Protein AF-A0A9E5FSL1-F1 (afdb_monomer)

pLDDT: mean 84.5, std 19.39, range [35.56, 98.38]

Mean predicted aligned error: 7.32 Å

Solvent-accessible surface area (backbone atoms only — not comparable to full-atom values): 5246 Å² total; per-residue (Å²): 138,81,83,75,80,76,76,89,80,74,79,42,36,66,62,39,48,55,53,50,54,52,51,49,48,43,40,44,68,78,64,60,46,55,68,70,57,51,52,50,53,47,59,53,50,52,55,50,40,30,50,42,30,74,72,69,37,54,43,70,88,69,62,48,69,67,57,53,53,54,47,55,55,54,40,56,78,65,68,59,56,72,77,73,71,75,111

Sequence (87 aa):
MGQRRHNKGKKAPPELMESVDAFLAYLALERGLAKLTVQAYEDDLVRFAEHCGRAGQKSWAEVTLSSVDSWVKSLDRRGQAATSLAR

Structure (mmCIF, N/CA/C/O backbone):
data_AF-A0A9E5FSL1-F1
#
_entry.id   AF-A0A9E5FSL1-F1
#
loop_
_atom_site.group_PDB
_atom_site.id
_atom_site.type_symbol
_atom_site.label_atom_id
_atom_site.label_alt_id
_atom_site.label_comp_id
_atom_site.label_asym_id
_atom_site.label_entity_id
_atom_site.label_seq_id
_atom_site.pdbx_PDB_ins_code
_atom_si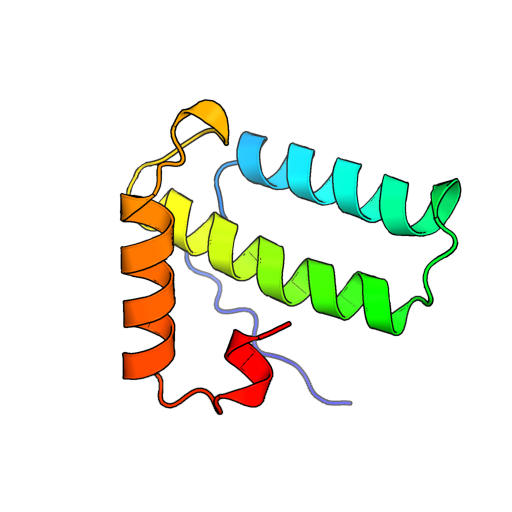te.Cartn_x
_atom_site.Cartn_y
_atom_site.Cartn_z
_atom_site.occupancy
_atom_site.B_iso_or_equiv
_atom_site.auth_seq_id
_atom_site.auth_comp_id
_atom_site.auth_asym_id
_atom_site.auth_atom_id
_atom_site.pdbx_PDB_model_num
ATOM 1 N N . MET A 1 1 ? -4.513 5.000 -27.728 1.00 35.56 1 MET A N 1
ATOM 2 C CA . MET A 1 1 ? -4.626 6.262 -26.963 1.00 35.56 1 MET A CA 1
ATOM 3 C C . MET A 1 1 ? -5.900 6.205 -26.108 1.00 35.56 1 MET A C 1
ATOM 5 O O . MET A 1 1 ? -6.912 6.790 -26.458 1.00 35.56 1 MET A O 1
ATOM 9 N N . GLY A 1 2 ? -5.916 5.388 -25.050 1.00 36.12 2 GLY A N 1
ATOM 10 C CA . GLY A 1 2 ? -7.110 5.193 -24.218 1.00 36.12 2 GLY A CA 1
ATOM 11 C C . GLY A 1 2 ? -7.044 6.094 -22.996 1.00 36.12 2 GLY A C 1
ATOM 12 O O . GLY A 1 2 ? -6.342 5.766 -22.046 1.00 36.12 2 GLY A O 1
ATOM 13 N N . GLN A 1 3 ? -7.735 7.232 -23.026 1.00 43.34 3 GLN A N 1
ATOM 14 C CA . GLN A 1 3 ? -7.868 8.093 -21.854 1.00 43.34 3 GLN A CA 1
ATOM 15 C C . GLN A 1 3 ? -8.645 7.334 -20.770 1.00 43.34 3 GLN A C 1
ATOM 17 O O . GLN A 1 3 ? -9.869 7.210 -20.832 1.00 43.34 3 GLN A O 1
ATOM 22 N N . ARG A 1 4 ? -7.937 6.795 -19.772 1.00 47.62 4 ARG A N 1
ATOM 23 C CA . ARG A 1 4 ? -8.570 6.303 -18.549 1.00 47.62 4 ARG A CA 1
ATOM 24 C C . ARG A 1 4 ? -9.019 7.518 -17.751 1.00 47.62 4 ARG A C 1
ATOM 26 O O . ARG A 1 4 ? -8.215 8.313 -17.280 1.00 47.62 4 ARG A O 1
ATOM 33 N N . ARG A 1 5 ? -10.337 7.674 -17.666 1.00 43.38 5 ARG A N 1
ATOM 34 C CA . ARG A 1 5 ? -11.024 8.726 -16.922 1.00 43.38 5 ARG A CA 1
ATOM 35 C C . ARG A 1 5 ? -10.618 8.608 -15.451 1.00 43.38 5 ARG A C 1
ATOM 37 O O . ARG A 1 5 ? -11.164 7.777 -14.731 1.00 43.38 5 ARG A O 1
ATOM 44 N N . HIS A 1 6 ? -9.659 9.414 -15.001 1.00 41.62 6 HIS A N 1
ATOM 45 C CA . HIS A 1 6 ? -9.473 9.652 -13.576 1.00 41.62 6 HIS A CA 1
ATOM 46 C C . HIS A 1 6 ? -10.747 10.318 -13.065 1.00 41.62 6 HIS A C 1
ATOM 48 O O . HIS A 1 6 ? -11.026 11.481 -13.362 1.00 41.62 6 HIS A O 1
ATOM 54 N N . ASN A 1 7 ? -11.558 9.546 -12.349 1.00 42.34 7 ASN A N 1
ATOM 55 C CA . ASN A 1 7 ? -12.689 10.061 -11.605 1.00 42.34 7 ASN A CA 1
ATOM 56 C C . ASN A 1 7 ? -12.142 11.059 -10.572 1.00 42.34 7 ASN A C 1
ATOM 58 O O . ASN A 1 7 ? -11.567 10.663 -9.560 1.00 42.34 7 ASN A O 1
ATOM 62 N N . LYS A 1 8 ? -12.247 12.362 -10.857 1.00 40.97 8 LYS A N 1
ATOM 63 C CA . LYS A 1 8 ? -11.870 13.428 -9.926 1.00 40.97 8 LYS A CA 1
ATOM 64 C C . LYS A 1 8 ? -12.859 13.416 -8.761 1.00 40.97 8 LYS A C 1
ATOM 66 O O . LYS A 1 8 ? -13.884 14.082 -8.817 1.00 40.97 8 LYS A O 1
ATOM 71 N N . GLY A 1 9 ? -12.577 12.633 -7.722 1.00 46.25 9 GLY A N 1
ATOM 72 C CA . GLY A 1 9 ? -13.477 12.551 -6.575 1.00 46.25 9 GLY A CA 1
ATOM 73 C C . GLY A 1 9 ? -13.087 11.503 -5.544 1.00 46.25 9 GLY A C 1
ATOM 74 O O . GLY A 1 9 ? -13.851 10.564 -5.344 1.00 46.25 9 GLY A O 1
ATOM 75 N N . LYS A 1 10 ? -11.928 11.721 -4.905 1.00 56.25 10 LYS A N 1
ATOM 76 C CA . LYS A 1 10 ? -11.406 11.186 -3.622 1.00 56.25 10 LYS A CA 1
ATOM 77 C C . LYS A 1 10 ? -10.011 10.586 -3.801 1.00 56.25 10 LYS A C 1
ATOM 79 O O . LYS A 1 10 ? -9.874 9.431 -4.173 1.00 56.25 10 LYS A O 1
ATOM 84 N N . LYS A 1 11 ? -8.989 11.397 -3.514 1.00 80.19 11 LYS A N 1
ATOM 85 C CA . LYS A 1 11 ? -7.610 10.922 -3.361 1.00 80.19 11 LYS A CA 1
ATOM 86 C C . LYS A 1 11 ? -7.484 10.158 -2.044 1.00 80.19 11 LYS A C 1
ATOM 88 O O . LYS A 1 11 ? -8.118 10.543 -1.059 1.00 80.19 11 LYS A O 1
ATOM 93 N N . ALA A 1 12 ? -6.674 9.103 -2.035 1.00 91.62 12 ALA A N 1
ATOM 94 C CA . ALA A 1 12 ? -6.252 8.466 -0.798 1.00 91.62 12 ALA A CA 1
ATOM 95 C C . ALA A 1 12 ? -5.507 9.478 0.106 1.00 91.62 12 ALA A C 1
ATOM 97 O O . ALA A 1 12 ? -4.934 10.447 -0.408 1.00 91.62 12 ALA A O 1
ATOM 98 N N . PRO A 1 13 ? -5.533 9.286 1.436 1.00 95.25 13 PRO A N 1
ATOM 99 C CA . PRO A 1 13 ? -4.705 10.030 2.377 1.00 95.25 13 PRO A CA 1
ATOM 100 C C . PRO A 1 13 ? -3.237 10.126 1.927 1.00 95.25 13 PRO A C 1
ATOM 102 O O . PRO A 1 13 ? -2.700 9.127 1.440 1.00 95.25 13 PRO A O 1
ATOM 105 N N . PRO A 1 14 ? -2.575 11.285 2.111 1.00 95.88 14 PRO A N 1
ATOM 106 C CA . PRO A 1 14 ? -1.185 11.476 1.694 1.00 95.88 14 PRO A CA 1
ATOM 107 C C . PRO A 1 14 ? -0.223 10.432 2.266 1.00 95.88 14 PRO A C 1
ATOM 109 O O . PRO A 1 14 ? 0.562 9.870 1.519 1.00 95.88 14 PRO A O 1
ATOM 112 N N . GLU A 1 15 ? -0.351 10.091 3.548 1.00 95.94 15 GLU A N 1
ATOM 113 C CA . GLU A 1 15 ? 0.535 9.128 4.218 1.00 95.94 15 GLU A CA 1
ATOM 114 C C . GLU A 1 15 ? 0.433 7.710 3.626 1.00 95.94 15 GLU A C 1
ATOM 116 O O . GLU A 1 15 ? 1.438 7.008 3.471 1.00 95.94 15 GLU A O 1
ATOM 121 N N . LEU A 1 16 ? -0.776 7.293 3.224 1.00 96.38 16 LEU A N 1
ATOM 122 C CA . LEU A 1 16 ? -0.945 6.035 2.500 1.00 96.38 16 LEU A CA 1
ATOM 123 C C . LEU A 1 16 ? -0.201 6.083 1.161 1.00 96.38 16 LEU A C 1
ATOM 125 O O . LEU A 1 16 ? 0.519 5.139 0.840 1.00 96.38 16 LEU A O 1
ATOM 129 N N . MET A 1 17 ? -0.351 7.183 0.417 1.00 97.69 17 MET A N 1
ATOM 130 C CA . MET A 1 17 ? 0.267 7.370 -0.899 1.00 97.69 17 MET A CA 1
ATOM 131 C C . MET A 1 17 ? 1.791 7.449 -0.837 1.00 97.69 17 MET A C 1
ATOM 133 O O . MET A 1 17 ? 2.449 6.800 -1.639 1.00 97.69 17 MET A O 1
ATOM 137 N N . GLU A 1 18 ? 2.357 8.151 0.142 1.00 97.25 18 GLU A N 1
ATOM 138 C CA . GLU A 1 18 ? 3.811 8.246 0.326 1.00 97.25 18 GLU A CA 1
ATOM 139 C C . GLU A 1 18 ? 4.454 6.863 0.493 1.00 97.25 18 GLU A C 1
ATOM 141 O O . GLU A 1 18 ? 5.499 6.573 -0.090 1.00 97.25 18 GLU A O 1
ATOM 146 N N . SER A 1 19 ? 3.799 5.966 1.234 1.00 97.38 19 SER A N 1
ATOM 147 C CA . SER A 1 19 ? 4.291 4.596 1.406 1.00 97.38 19 SER A CA 1
ATOM 148 C C . SER A 1 19 ? 4.103 3.737 0.146 1.00 97.38 19 SER A C 1
ATOM 150 O O . SER A 1 19 ? 4.937 2.872 -0.125 1.00 97.38 19 SER A O 1
ATOM 152 N N . VAL A 1 20 ? 3.037 3.965 -0.639 1.00 97.50 20 VAL A N 1
ATOM 153 C CA . VAL A 1 20 ? 2.849 3.314 -1.953 1.00 97.50 20 VAL A CA 1
ATOM 154 C C . VAL A 1 20 ? 3.977 3.718 -2.894 1.00 97.50 20 VAL A C 1
ATOM 156 O O . VAL A 1 20 ? 4.623 2.847 -3.473 1.00 97.50 20 VAL A O 1
ATOM 159 N N . ASP A 1 21 ? 4.262 5.015 -2.989 1.00 97.81 21 ASP A N 1
ATOM 160 C CA . ASP A 1 21 ? 5.318 5.552 -3.846 1.00 97.81 21 ASP A CA 1
ATOM 161 C C . ASP A 1 21 ? 6.691 4.988 -3.447 1.00 97.81 21 ASP A C 1
ATOM 163 O O . ASP A 1 21 ? 7.449 4.524 -4.304 1.00 97.81 21 ASP A O 1
ATOM 167 N N . ALA A 1 22 ? 6.988 4.936 -2.142 1.00 98.06 22 ALA A N 1
ATOM 168 C CA . ALA A 1 22 ? 8.225 4.351 -1.626 1.00 98.06 22 ALA A CA 1
ATOM 169 C C . ALA A 1 22 ? 8.359 2.857 -1.975 1.00 98.06 22 ALA A C 1
ATOM 171 O O . ALA A 1 22 ? 9.427 2.402 -2.394 1.00 98.06 22 ALA A O 1
ATOM 172 N N . PHE A 1 23 ? 7.276 2.085 -1.849 1.00 97.88 23 PHE A N 1
ATOM 173 C CA . PHE A 1 23 ? 7.280 0.663 -2.185 1.00 97.88 23 PHE A CA 1
ATOM 174 C C . PHE A 1 23 ? 7.442 0.418 -3.692 1.00 97.88 23 PHE A C 1
ATOM 176 O O . PHE A 1 23 ? 8.213 -0.452 -4.096 1.00 97.88 23 PHE A O 1
ATOM 183 N N . LEU A 1 24 ? 6.776 1.204 -4.541 1.00 98.06 24 LEU A N 1
ATOM 184 C CA . LEU A 1 24 ? 6.921 1.102 -5.996 1.00 98.06 24 LEU A CA 1
ATOM 185 C C . LEU A 1 24 ? 8.334 1.479 -6.454 1.00 98.06 24 LEU A C 1
ATOM 187 O O . LEU A 1 24 ? 8.892 0.806 -7.323 1.00 98.06 24 LEU A O 1
ATOM 191 N N . ALA A 1 25 ? 8.941 2.498 -5.836 1.00 98.31 25 ALA A N 1
ATOM 192 C CA . ALA A 1 25 ? 10.338 2.848 -6.074 1.00 98.31 25 ALA A CA 1
ATOM 193 C C . ALA A 1 25 ? 11.274 1.686 -5.704 1.00 98.31 25 ALA A C 1
ATOM 195 O O . ALA A 1 25 ? 12.140 1.325 -6.500 1.00 98.31 25 ALA A O 1
ATOM 196 N N . TYR A 1 26 ? 11.054 1.041 -4.554 1.00 98.38 26 TYR A N 1
ATOM 197 C CA . TYR A 1 26 ? 11.787 -0.164 -4.156 1.00 98.38 26 TYR A CA 1
ATOM 198 C C . TYR A 1 26 ? 11.634 -1.307 -5.178 1.00 98.38 26 TYR A C 1
ATOM 200 O O . TYR A 1 26 ? 12.624 -1.915 -5.589 1.00 98.38 26 TYR A O 1
ATOM 208 N N . LEU A 1 27 ? 10.413 -1.582 -5.649 1.00 97.56 27 LEU A N 1
ATOM 209 C CA . LEU A 1 27 ? 10.175 -2.619 -6.660 1.00 97.56 27 LEU A CA 1
ATOM 210 C C . LEU A 1 27 ? 10.884 -2.329 -7.993 1.00 97.56 27 LEU A C 1
ATOM 212 O O . LEU A 1 27 ? 11.363 -3.253 -8.655 1.00 97.56 27 LEU A O 1
ATOM 216 N N . ALA A 1 28 ? 10.950 -1.061 -8.394 1.00 97.94 28 ALA A N 1
ATOM 217 C CA . ALA A 1 28 ? 11.584 -0.654 -9.641 1.00 97.94 28 ALA A CA 1
ATOM 218 C C . ALA A 1 28 ? 13.117 -0.657 -9.549 1.00 97.94 28 ALA A C 1
ATOM 220 O O . ALA A 1 28 ? 13.780 -1.182 -10.441 1.00 97.94 28 ALA A O 1
ATOM 221 N N . LEU A 1 29 ? 13.675 -0.070 -8.488 1.00 98.00 29 LEU A N 1
ATOM 222 C CA . LEU A 1 29 ? 15.111 0.188 -8.368 1.00 98.00 29 LEU A CA 1
ATOM 223 C C . LEU A 1 29 ? 15.859 -0.995 -7.754 1.00 98.00 29 LEU A C 1
ATOM 225 O O . LEU A 1 29 ? 16.838 -1.463 -8.325 1.00 98.00 29 LEU A O 1
ATOM 229 N N . GLU A 1 30 ? 15.367 -1.511 -6.629 1.00 97.88 30 GLU A N 1
ATOM 230 C CA . GLU A 1 30 ? 16.067 -2.546 -5.859 1.00 97.88 30 GLU A CA 1
ATOM 231 C C . GLU A 1 30 ? 15.730 -3.953 -6.359 1.00 97.88 30 GLU A C 1
ATOM 233 O O . GLU A 1 30 ? 16.575 -4.846 -6.386 1.00 97.88 30 GLU A O 1
ATOM 238 N N . ARG A 1 31 ? 14.473 -4.175 -6.765 1.00 97.62 31 ARG A N 1
ATOM 239 C CA . ARG A 1 31 ? 14.016 -5.478 -7.281 1.00 97.62 31 ARG A CA 1
ATOM 240 C C . ARG A 1 31 ? 14.089 -5.593 -8.800 1.00 97.62 31 ARG A C 1
ATOM 242 O O . ARG A 1 31 ? 13.905 -6.697 -9.311 1.00 97.62 31 ARG A O 1
ATOM 249 N N . GLY A 1 32 ? 14.334 -4.488 -9.507 1.00 97.38 32 GLY A N 1
ATOM 250 C CA . GLY A 1 32 ? 14.466 -4.467 -10.964 1.00 97.38 32 GLY A CA 1
ATOM 251 C C . GLY A 1 32 ? 13.236 -4.996 -11.706 1.00 97.38 32 GLY A C 1
ATOM 252 O O . GLY A 1 32 ? 13.379 -5.585 -12.779 1.00 97.38 32 GLY A O 1
ATOM 253 N N . LEU A 1 33 ? 12.029 -4.861 -11.137 1.00 97.62 33 LEU A N 1
ATOM 254 C CA . LEU A 1 33 ? 10.822 -5.376 -11.782 1.00 97.62 33 LEU A CA 1
ATOM 255 C C . LEU A 1 33 ? 10.514 -4.612 -13.074 1.00 97.62 33 LEU A C 1
ATOM 257 O O . LEU A 1 33 ? 10.721 -3.403 -13.185 1.00 97.62 33 LEU A O 1
ATOM 261 N N . ALA A 1 34 ? 9.959 -5.325 -14.056 1.00 97.56 34 ALA A N 1
ATOM 262 C CA . ALA A 1 34 ? 9.552 -4.723 -15.318 1.00 97.56 34 ALA A CA 1
ATOM 263 C C . ALA A 1 34 ? 8.527 -3.599 -15.094 1.00 97.56 34 ALA A C 1
ATOM 265 O O . ALA A 1 34 ? 7.613 -3.725 -14.278 1.00 97.56 34 ALA A O 1
ATOM 266 N N . LYS A 1 35 ? 8.620 -2.527 -15.891 1.00 95.38 35 LYS A N 1
ATOM 267 C CA . LYS A 1 35 ? 7.747 -1.343 -15.782 1.00 95.38 35 LYS A CA 1
ATOM 268 C C . LYS A 1 35 ? 6.253 -1.685 -15.763 1.00 95.38 35 LYS A C 1
ATOM 270 O O . LYS A 1 35 ? 5.503 -1.101 -14.993 1.00 95.38 35 LYS A O 1
ATOM 275 N N . LEU A 1 36 ? 5.819 -2.629 -16.603 1.00 94.25 36 LEU A N 1
ATOM 276 C CA . LEU A 1 36 ? 4.414 -3.052 -16.654 1.00 94.25 36 LEU A CA 1
ATOM 277 C C . LEU A 1 36 ? 3.975 -3.774 -15.375 1.00 94.25 36 LEU A C 1
ATOM 279 O O . LEU A 1 36 ? 2.826 -3.633 -14.970 1.00 94.25 36 LEU A O 1
ATOM 283 N N . THR A 1 37 ? 4.883 -4.507 -14.730 1.00 93.81 37 THR A N 1
ATOM 284 C CA . THR A 1 37 ? 4.629 -5.136 -13.433 1.00 93.81 37 THR A CA 1
ATOM 285 C C . THR A 1 37 ? 4.486 -4.069 -12.352 1.00 93.81 37 THR A C 1
ATOM 287 O O . THR A 1 37 ? 3.485 -4.072 -11.648 1.00 93.81 37 THR A O 1
ATOM 290 N N . VAL A 1 38 ? 5.414 -3.106 -12.270 1.00 96.56 38 VAL A N 1
ATOM 291 C CA . VAL A 1 38 ? 5.327 -1.986 -11.307 1.00 96.56 38 VAL A CA 1
ATOM 292 C C . VAL A 1 38 ? 4.029 -1.194 -11.494 1.00 96.56 38 VAL A C 1
ATOM 294 O O . VAL A 1 38 ? 3.339 -0.920 -10.519 1.00 96.56 38 VAL A O 1
ATOM 297 N N . GLN A 1 39 ? 3.638 -0.910 -12.740 1.00 94.12 39 GLN A N 1
ATOM 298 C CA . GLN A 1 39 ? 2.380 -0.221 -13.045 1.00 94.12 39 GLN A CA 1
ATOM 299 C C . GLN A 1 39 ? 1.141 -1.009 -12.598 1.00 94.12 39 GLN A C 1
ATOM 301 O O . GLN A 1 39 ? 0.151 -0.411 -12.182 1.00 94.12 39 GLN A O 1
ATOM 306 N N . ALA A 1 40 ? 1.168 -2.341 -12.706 1.00 91.81 40 ALA A N 1
ATOM 307 C CA . ALA A 1 40 ? 0.076 -3.180 -12.221 1.00 91.81 40 ALA A CA 1
ATOM 308 C C . ALA A 1 40 ? -0.043 -3.101 -10.690 1.00 91.81 40 ALA A C 1
ATOM 310 O O . ALA A 1 40 ? -1.139 -2.869 -10.187 1.00 91.81 40 ALA A O 1
ATOM 311 N N . TYR A 1 41 ? 1.084 -3.187 -9.969 1.00 95.31 41 TYR A N 1
ATOM 312 C CA . TYR A 1 41 ? 1.109 -2.978 -8.516 1.00 95.31 41 TYR A CA 1
ATOM 313 C C . TYR A 1 41 ? 0.607 -1.582 -8.127 1.00 95.31 41 TYR A C 1
ATOM 315 O O . TYR A 1 41 ? -0.159 -1.460 -7.175 1.00 95.31 41 TYR A O 1
ATOM 323 N N . GLU A 1 42 ? 0.995 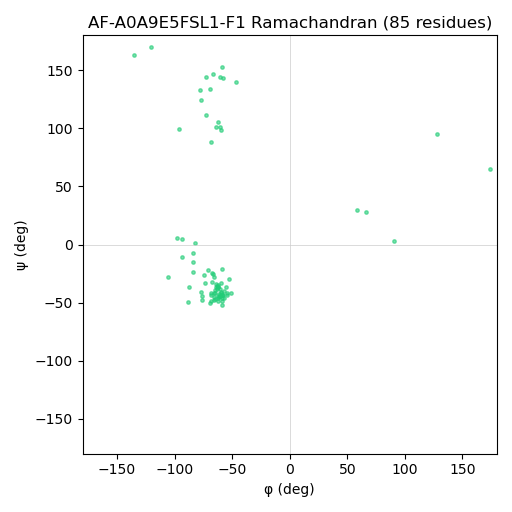-0.535 -8.861 1.00 95.94 42 GLU A N 1
ATOM 324 C CA . GLU A 1 42 ? 0.518 0.833 -8.625 1.00 95.94 42 GLU A CA 1
ATOM 325 C C . GLU A 1 42 ? -1.009 0.919 -8.733 1.00 95.94 42 GLU A C 1
ATOM 327 O O . GLU A 1 42 ? -1.671 1.379 -7.802 1.00 95.94 42 GLU A O 1
ATOM 332 N N . ASP A 1 43 ? -1.578 0.429 -9.838 1.00 93.56 43 ASP A N 1
ATOM 333 C CA . ASP A 1 43 ? -3.024 0.435 -10.077 1.00 93.56 43 ASP A CA 1
ATOM 334 C C . ASP A 1 43 ? -3.795 -0.243 -8.926 1.00 93.56 43 ASP A C 1
ATOM 336 O O . ASP A 1 43 ? -4.849 0.253 -8.513 1.00 93.56 43 ASP A O 1
ATOM 340 N N . ASP A 1 44 ? -3.291 -1.368 -8.413 1.00 92.62 44 ASP A N 1
ATOM 341 C CA . ASP A 1 44 ? -3.950 -2.138 -7.355 1.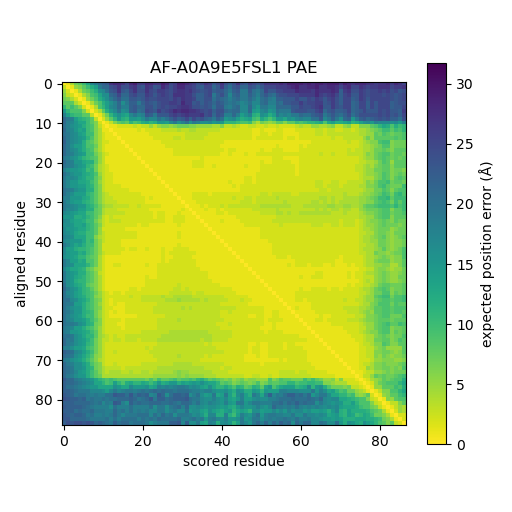00 92.62 44 ASP A CA 1
ATOM 342 C C . ASP A 1 44 ? -3.787 -1.485 -5.972 1.00 92.62 44 ASP A C 1
ATOM 344 O O . ASP A 1 44 ? -4.777 -1.317 -5.246 1.00 92.62 44 ASP A O 1
ATOM 348 N N . LEU A 1 45 ? -2.579 -1.027 -5.629 1.00 95.56 45 LEU A N 1
ATOM 349 C CA . LEU A 1 45 ? -2.295 -0.367 -4.351 1.00 95.56 45 LEU A CA 1
ATOM 350 C C . LEU A 1 45 ? -3.031 0.966 -4.213 1.00 95.56 45 LEU A C 1
ATOM 352 O O . LEU A 1 45 ? -3.611 1.231 -3.159 1.00 95.56 45 LEU A O 1
ATOM 356 N N . VAL A 1 46 ? -3.083 1.780 -5.272 1.00 95.62 46 VAL A N 1
ATOM 357 C CA . VAL A 1 46 ? -3.812 3.058 -5.262 1.00 95.62 46 VAL A CA 1
ATOM 358 C C . VAL A 1 46 ? -5.299 2.829 -5.009 1.00 95.62 46 VAL A C 1
ATOM 360 O O . VAL A 1 46 ? -5.901 3.489 -4.161 1.00 95.62 46 VAL A O 1
ATOM 363 N N . ARG A 1 47 ? -5.909 1.850 -5.685 1.00 94.31 47 ARG A N 1
ATOM 364 C CA . ARG A 1 47 ? -7.331 1.533 -5.492 1.00 94.31 47 ARG A CA 1
ATOM 365 C C . ARG A 1 47 ? -7.635 1.047 -4.078 1.00 94.31 47 ARG A C 1
ATOM 367 O O . ARG A 1 47 ? -8.689 1.401 -3.533 1.00 94.31 47 ARG A O 1
ATOM 374 N N . PHE A 1 48 ? -6.742 0.250 -3.492 1.00 95.81 48 PHE A N 1
ATOM 375 C CA . PHE A 1 48 ? -6.883 -0.188 -2.107 1.00 95.81 48 PHE A CA 1
ATOM 376 C C . PHE A 1 48 ? -6.692 0.975 -1.124 1.00 95.81 48 PHE A C 1
ATOM 378 O O . PHE A 1 48 ? -7.526 1.159 -0.240 1.00 95.81 48 PHE A O 1
ATOM 385 N N . ALA A 1 49 ? -5.692 1.836 -1.325 1.00 96.50 49 ALA A N 1
ATOM 386 C CA . ALA A 1 49 ? -5.475 3.027 -0.504 1.00 96.50 49 ALA A CA 1
ATOM 387 C C . ALA A 1 49 ? -6.677 3.989 -0.547 1.00 96.50 49 ALA A C 1
ATOM 389 O O . ALA A 1 49 ? -7.116 4.500 0.484 1.00 96.50 49 ALA A O 1
ATOM 390 N N . GLU A 1 50 ? -7.285 4.189 -1.720 1.00 95.56 50 GLU A N 1
ATOM 391 C CA . GLU A 1 50 ? -8.525 4.958 -1.849 1.00 95.56 50 GLU A CA 1
ATOM 392 C C . GLU A 1 50 ? -9.697 4.302 -1.104 1.00 95.56 50 GLU A C 1
ATOM 394 O O . GLU A 1 50 ? -10.569 4.995 -0.574 1.00 95.56 50 GLU A O 1
ATOM 399 N N . HIS A 1 51 ? -9.759 2.967 -1.076 1.00 95.06 51 HIS A N 1
ATOM 400 C CA . HIS A 1 51 ? -10.764 2.235 -0.304 1.00 95.06 51 HIS A CA 1
ATOM 401 C C . HIS A 1 51 ? -10.582 2.431 1.198 1.00 95.06 51 HIS A C 1
ATOM 403 O O . HIS A 1 51 ? -11.550 2.799 1.863 1.00 95.06 51 HIS A O 1
ATOM 409 N N . CYS A 1 52 ? -9.358 2.284 1.701 1.00 95.94 52 CYS A N 1
ATOM 410 C CA . CYS A 1 52 ? -9.018 2.549 3.098 1.00 95.94 52 CYS A CA 1
ATOM 411 C C . CYS A 1 52 ? -9.328 4.004 3.485 1.00 95.94 52 CYS A C 1
ATOM 413 O O . CYS A 1 52 ? -9.989 4.259 4.492 1.00 95.94 52 CYS A O 1
ATOM 415 N N . GLY A 1 53 ? -8.978 4.964 2.623 1.00 95.81 53 GLY A N 1
ATOM 416 C CA . GLY A 1 53 ? -9.305 6.377 2.822 1.00 95.81 53 GLY A CA 1
ATOM 417 C C . GLY A 1 53 ? -10.811 6.651 2.886 1.00 95.81 53 GLY A C 1
ATOM 418 O O . GLY A 1 53 ? -11.270 7.436 3.714 1.00 95.81 53 GLY A O 1
ATOM 419 N N . ARG A 1 54 ? -11.623 5.968 2.064 1.00 93.81 54 ARG A N 1
ATOM 420 C CA . ARG A 1 54 ? -13.095 6.042 2.155 1.00 93.81 54 ARG A CA 1
ATOM 421 C C . ARG A 1 54 ? -13.641 5.449 3.455 1.00 93.81 54 ARG A C 1
ATOM 423 O O . ARG A 1 54 ? -14.702 5.889 3.888 1.00 93.81 54 ARG A O 1
ATOM 430 N N . ALA A 1 55 ? -12.939 4.488 4.051 1.00 92.62 55 ALA A N 1
ATOM 431 C CA . ALA A 1 55 ? -13.259 3.912 5.354 1.00 92.62 55 ALA A CA 1
ATOM 432 C C . ALA A 1 55 ? -12.737 4.756 6.539 1.00 92.62 55 ALA A C 1
ATOM 434 O O . ALA A 1 55 ? -12.952 4.381 7.687 1.00 92.62 55 ALA A O 1
ATOM 435 N N . GLY A 1 56 ? -12.093 5.901 6.274 1.00 95.06 56 GLY A N 1
ATOM 436 C CA . GLY A 1 56 ? -11.612 6.842 7.292 1.00 95.06 56 GLY A CA 1
ATOM 437 C C . GLY A 1 56 ? -10.184 6.589 7.777 1.00 95.06 56 GLY A C 1
ATOM 438 O O . GLY A 1 56 ? -9.720 7.316 8.652 1.00 95.06 56 GLY A O 1
ATOM 439 N N . GLN A 1 57 ? -9.494 5.605 7.203 1.00 96.75 57 GLN A N 1
ATOM 440 C CA . GLN A 1 57 ? -8.132 5.239 7.584 1.00 96.75 57 GLN A CA 1
ATOM 441 C C . GLN A 1 57 ? -7.148 6.231 6.980 1.00 96.75 57 GLN A C 1
ATOM 443 O O . GLN A 1 57 ? -7.267 6.551 5.797 1.00 96.75 57 GLN A O 1
ATOM 448 N N . LYS A 1 58 ? -6.198 6.720 7.774 1.00 95.62 58 LYS A N 1
ATOM 449 C CA . LYS A 1 58 ? -5.234 7.756 7.375 1.00 95.62 58 LYS A CA 1
ATOM 450 C C . LYS A 1 58 ? -3.835 7.211 7.121 1.00 95.62 58 LYS A C 1
ATOM 452 O O . LYS A 1 58 ? -3.136 7.773 6.284 1.00 95.62 58 LYS A O 1
ATOM 457 N N . SER A 1 59 ? -3.477 6.113 7.782 1.00 96.31 59 SER A N 1
ATOM 458 C CA . SER A 1 59 ? -2.155 5.485 7.729 1.00 96.31 59 SER A CA 1
ATOM 459 C C . SER A 1 59 ? -2.252 3.966 7.576 1.00 96.31 59 SER A C 1
ATOM 461 O O . SER A 1 59 ? -3.295 3.361 7.840 1.00 96.31 59 SER A O 1
ATOM 463 N N . TRP A 1 60 ? -1.152 3.322 7.175 1.00 96.19 60 TRP A N 1
ATOM 464 C CA . TRP A 1 60 ? -1.093 1.859 7.056 1.00 96.19 60 TRP A CA 1
ATOM 465 C C . TRP A 1 60 ? -1.207 1.148 8.409 1.00 96.19 60 TRP A C 1
ATOM 467 O O . TRP A 1 60 ? -1.694 0.023 8.461 1.00 96.19 60 TRP A O 1
ATOM 477 N N . ALA A 1 61 ? -0.835 1.812 9.508 1.00 96.88 61 ALA A N 1
ATOM 478 C CA . ALA A 1 61 ? -0.981 1.279 10.862 1.00 96.88 61 ALA A CA 1
ATOM 479 C C . ALA A 1 61 ? -2.453 1.13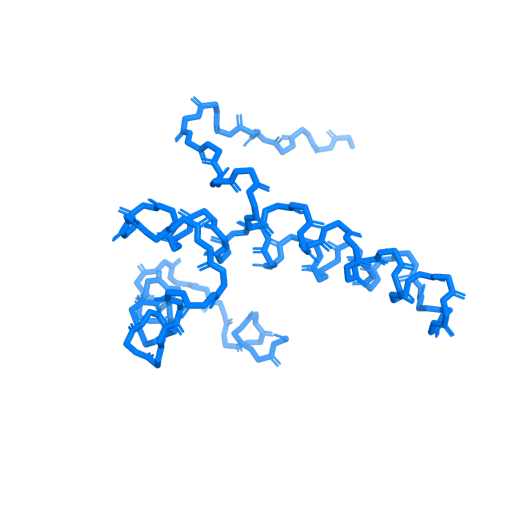2 11.293 1.00 96.88 61 ALA A C 1
ATOM 481 O O . ALA A 1 61 ? -2.772 0.309 12.146 1.00 96.88 61 ALA A O 1
ATOM 482 N N . GLU A 1 62 ? -3.359 1.904 10.689 1.00 96.94 62 GLU A N 1
ATOM 483 C CA . GLU A 1 62 ? -4.803 1.794 10.916 1.00 96.94 62 GLU A CA 1
ATOM 484 C C . GLU A 1 62 ? -5.453 0.697 10.053 1.00 96.94 62 GLU A C 1
ATOM 486 O O . GLU A 1 62 ? -6.641 0.404 10.220 1.00 96.94 62 GLU A O 1
ATOM 491 N N . VAL A 1 63 ? -4.714 0.092 9.111 1.00 96.50 63 VAL A N 1
ATOM 492 C CA . VAL A 1 63 ? -5.209 -0.971 8.224 1.00 96.50 63 VAL A CA 1
ATOM 493 C C . VAL A 1 63 ? -5.289 -2.301 8.959 1.00 96.50 63 VAL A C 1
ATOM 495 O O . VAL A 1 63 ? -4.316 -2.791 9.520 1.00 96.50 63 VAL A O 1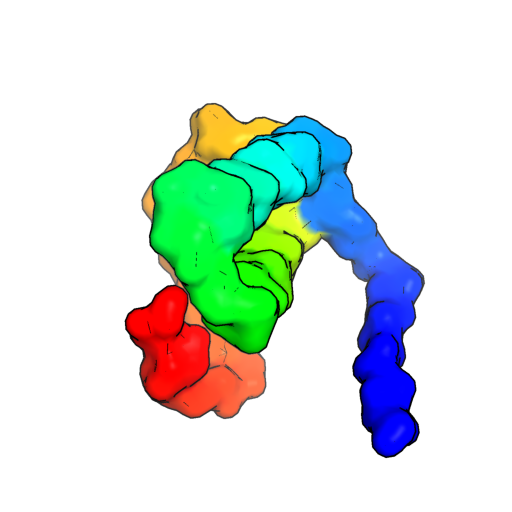
ATOM 498 N N . THR A 1 64 ? -6.480 -2.902 8.940 1.00 96.06 64 THR A N 1
ATOM 499 C CA . THR A 1 64 ? -6.773 -4.165 9.628 1.00 96.06 64 THR A CA 1
ATOM 500 C C . THR A 1 64 ? -7.228 -5.234 8.638 1.00 96.06 64 THR A C 1
ATOM 502 O O . THR A 1 64 ? -7.564 -4.939 7.489 1.00 96.06 64 THR A O 1
ATOM 505 N N . LEU A 1 65 ? -7.334 -6.482 9.102 1.00 94.94 65 LEU A N 1
ATOM 506 C CA . LEU A 1 65 ? -7.932 -7.569 8.317 1.00 94.94 65 LE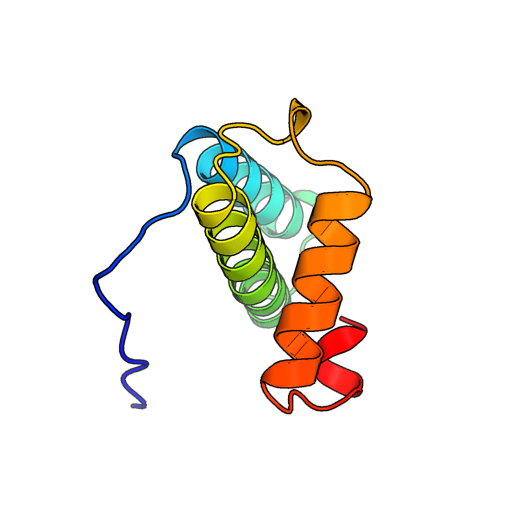U A CA 1
ATOM 507 C C . LEU A 1 65 ? -9.358 -7.236 7.849 1.00 94.94 65 LEU A C 1
ATOM 509 O O . LEU A 1 65 ? -9.711 -7.517 6.709 1.00 94.94 65 LEU A O 1
ATOM 513 N N . SER A 1 66 ? -10.150 -6.547 8.676 1.00 95.50 66 SER A N 1
ATOM 514 C CA . SER A 1 66 ? -11.504 -6.114 8.304 1.00 95.50 66 SER A CA 1
ATOM 515 C C . SER A 1 66 ? -11.499 -5.147 7.110 1.00 95.50 66 SER A C 1
ATOM 517 O O . SER A 1 66 ? -12.371 -5.200 6.237 1.00 95.50 66 SER A O 1
ATOM 519 N N . SER A 1 67 ? -10.476 -4.293 7.011 1.00 95.19 67 SER A N 1
ATOM 520 C CA . SER A 1 67 ? -10.276 -3.403 5.862 1.00 95.19 67 SER A CA 1
ATOM 521 C C . SER A 1 67 ? -10.052 -4.203 4.579 1.00 95.19 67 SER A C 1
ATOM 523 O O . SER A 1 67 ? -10.694 -3.915 3.566 1.00 95.19 67 SER A O 1
ATOM 525 N N . VAL A 1 68 ? -9.224 -5.250 4.638 1.00 94.06 68 VAL A N 1
ATOM 526 C CA . VAL A 1 68 ? -8.962 -6.161 3.510 1.00 94.06 68 VAL A CA 1
ATOM 527 C C . VAL A 1 68 ? -10.225 -6.935 3.124 1.00 94.06 68 VAL A C 1
ATOM 529 O O . VAL A 1 68 ? -10.608 -6.930 1.956 1.00 94.06 68 VAL A O 1
ATOM 532 N N . ASP A 1 69 ? -10.946 -7.508 4.088 1.00 93.81 69 ASP A N 1
ATOM 533 C CA . ASP A 1 69 ? -12.201 -8.227 3.829 1.00 93.81 69 ASP A CA 1
ATOM 534 C C . ASP A 1 69 ? -13.243 -7.330 3.156 1.00 93.81 69 ASP A C 1
ATOM 536 O O . ASP A 1 69 ? -13.924 -7.724 2.203 1.00 93.81 69 ASP A O 1
ATOM 540 N N . SER A 1 70 ? -13.381 -6.095 3.643 1.00 93.94 70 SER A N 1
ATOM 541 C CA . SER A 1 70 ? -14.304 -5.121 3.062 1.00 93.94 70 SER A CA 1
ATOM 542 C C . SER A 1 70 ? -13.920 -4.753 1.624 1.00 93.94 70 SER A C 1
ATOM 544 O O . SER A 1 70 ? -14.805 -4.549 0.784 1.00 93.94 70 SER A O 1
ATOM 546 N N . TRP A 1 71 ? -12.618 -4.714 1.325 1.00 93.44 71 TRP A N 1
ATOM 547 C CA . TRP A 1 71 ? -12.084 -4.467 -0.008 1.00 93.44 71 TRP A CA 1
ATOM 548 C C . TRP A 1 71 ? -12.368 -5.631 -0.954 1.00 93.44 71 TRP A C 1
ATOM 550 O O . TRP A 1 71 ? -12.965 -5.403 -2.007 1.00 93.44 71 TRP A O 1
ATOM 560 N N . VAL A 1 72 ? -12.057 -6.868 -0.559 1.00 91.06 72 VAL A N 1
ATOM 561 C CA . VAL A 1 72 ? -12.334 -8.074 -1.358 1.00 91.06 72 VAL A CA 1
ATOM 562 C C . VAL A 1 72 ? -13.828 -8.177 -1.677 1.00 91.06 72 VAL A C 1
ATOM 564 O O . VAL A 1 72 ? -14.210 -8.301 -2.841 1.00 91.06 72 VAL A O 1
ATOM 567 N N . LYS A 1 73 ? -14.697 -7.971 -0.677 1.00 90.19 73 LYS A N 1
ATOM 568 C CA . LYS A 1 73 ? -16.157 -7.905 -0.879 1.00 90.19 73 LYS A CA 1
ATOM 569 C C . LYS A 1 73 ? -16.570 -6.787 -1.844 1.00 90.19 73 LYS A C 1
ATOM 571 O O . LYS A 1 73 ? -17.563 -6.911 -2.555 1.00 90.19 73 LYS A O 1
ATOM 576 N N . SER A 1 74 ? -15.849 -5.664 -1.865 1.00 88.38 74 SER A N 1
ATOM 577 C CA . SER A 1 74 ? -16.126 -4.563 -2.796 1.00 88.38 74 SER A CA 1
ATOM 578 C C . SER A 1 74 ? -15.683 -4.857 -4.233 1.00 88.38 74 SER A C 1
ATOM 580 O O . SER A 1 74 ? -16.242 -4.280 -5.165 1.00 88.38 74 SER A O 1
ATOM 582 N N . LEU A 1 75 ? -14.689 -5.726 -4.431 1.00 85.75 75 LEU A N 1
ATOM 583 C CA . LEU A 1 75 ? -14.249 -6.176 -5.751 1.00 85.75 75 LEU A CA 1
ATOM 584 C C . LEU A 1 75 ? -15.211 -7.211 -6.343 1.00 85.75 75 LEU A C 1
ATOM 586 O O . LEU A 1 75 ? -15.574 -7.079 -7.511 1.00 85.75 75 LEU A O 1
ATOM 590 N N . ASP A 1 76 ? -15.697 -8.142 -5.519 1.00 77.44 76 ASP A N 1
ATOM 591 C CA . ASP A 1 76 ? -16.712 -9.134 -5.897 1.00 77.44 76 ASP A CA 1
ATOM 592 C C . ASP A 1 76 ? -18.016 -8.467 -6.375 1.00 77.44 76 ASP A C 1
ATOM 594 O O . ASP A 1 76 ? -18.470 -8.686 -7.498 1.00 77.44 76 ASP A O 1
ATOM 598 N N . ARG A 1 77 ? -18.533 -7.492 -5.608 1.00 73.94 77 ARG A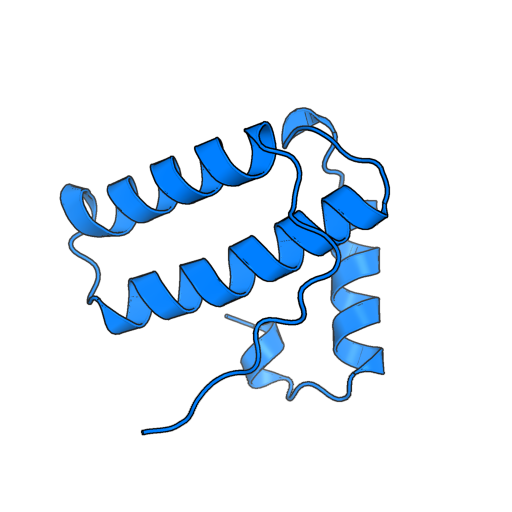 N 1
ATOM 599 C CA . ARG A 1 77 ? -19.708 -6.687 -6.008 1.00 73.94 77 ARG A CA 1
ATOM 600 C C . ARG A 1 77 ? -19.536 -5.924 -7.325 1.00 73.94 77 ARG A C 1
ATOM 602 O O . ARG A 1 77 ? -20.528 -5.508 -7.915 1.00 73.94 77 ARG A O 1
ATOM 609 N N . ARG A 1 78 ? -18.299 -5.682 -7.766 1.00 67.06 78 ARG A N 1
ATOM 610 C CA . ARG A 1 78 ? -17.991 -4.977 -9.021 1.00 67.06 78 ARG A CA 1
ATOM 611 C C . ARG A 1 78 ? -17.776 -5.927 -10.203 1.00 67.06 78 ARG A C 1
ATOM 613 O O . ARG A 1 78 ? -17.441 -5.445 -11.281 1.00 67.06 78 ARG A O 1
ATOM 620 N N . GLY A 1 79 ? -17.976 -7.236 -10.020 1.00 63.88 79 GLY A N 1
ATOM 621 C CA . GLY A 1 79 ? -17.874 -8.232 -11.089 1.00 63.88 79 GLY A CA 1
ATOM 622 C C . GLY A 1 79 ? -16.458 -8.385 -11.645 1.00 63.88 79 GLY A C 1
ATOM 623 O O . GLY A 1 79 ? -16.291 -8.697 -12.822 1.00 63.88 79 GLY A O 1
ATOM 624 N N . GLN A 1 80 ? -15.429 -8.111 -10.835 1.00 60.97 80 GLN A N 1
AT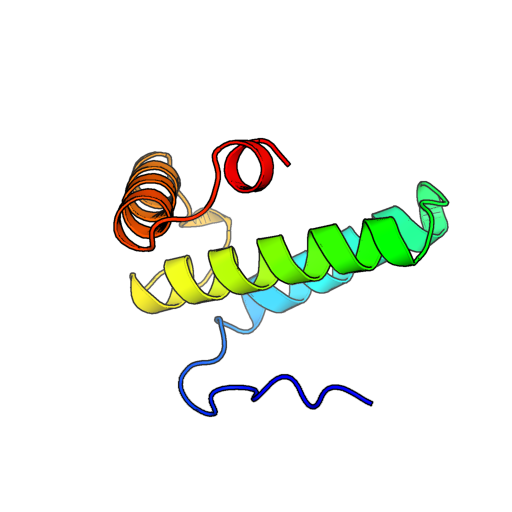OM 625 C CA . GLN A 1 80 ? -14.043 -8.293 -11.263 1.00 60.97 80 GLN A CA 1
ATOM 626 C C . GLN A 1 80 ? -13.738 -9.789 -11.414 1.00 60.97 80 GLN A C 1
ATOM 628 O O . GLN A 1 80 ? -14.072 -10.587 -10.542 1.00 60.97 80 GLN A O 1
ATOM 633 N N . ALA A 1 81 ? -13.098 -10.174 -12.522 1.00 58.34 81 ALA A N 1
ATOM 634 C CA . ALA A 1 81 ? -12.730 -11.566 -12.772 1.00 58.34 81 ALA A CA 1
ATOM 635 C C . ALA A 1 81 ? -11.782 -12.093 -11.678 1.00 58.34 81 ALA A C 1
ATOM 637 O O . ALA A 1 81 ? -10.892 -11.370 -11.229 1.00 58.34 81 ALA A O 1
ATOM 638 N N . ALA A 1 82 ? -11.922 -13.368 -11.301 1.00 54.97 82 ALA A N 1
ATOM 639 C CA . ALA A 1 82 ? -11.129 -14.012 -10.244 1.00 54.97 82 ALA A CA 1
ATOM 640 C C . ALA A 1 82 ? -9.602 -13.873 -10.430 1.00 54.97 82 ALA A C 1
ATOM 642 O O . ALA A 1 82 ? -8.857 -13.783 -9.460 1.00 54.97 82 ALA A O 1
ATOM 643 N N . THR A 1 83 ? -9.124 -13.775 -11.672 1.00 53.03 83 THR A N 1
ATOM 644 C CA . THR A 1 83 ? -7.704 -13.553 -11.992 1.00 53.03 83 THR A CA 1
ATOM 645 C C . THR A 1 83 ? -7.199 -12.153 -11.651 1.00 53.03 83 THR A C 1
ATOM 647 O O . THR A 1 83 ? -5.999 -11.973 -11.484 1.00 53.03 83 THR A O 1
ATOM 650 N N . SER A 1 84 ? -8.079 -11.158 -11.543 1.00 57.16 84 SER A N 1
ATOM 651 C CA . SER A 1 84 ? -7.738 -9.813 -11.064 1.00 57.16 84 SER A CA 1
ATOM 652 C C . SER A 1 84 ? -7.752 -9.709 -9.537 1.00 57.16 84 SER A C 1
ATOM 654 O O . SER A 1 84 ? -7.223 -8.743 -9.011 1.00 57.16 84 SER A O 1
ATOM 656 N N . LEU A 1 85 ? -8.339 -10.684 -8.830 1.00 56.88 85 LEU A N 1
ATOM 657 C CA . LEU A 1 85 ? -8.355 -10.744 -7.362 1.00 56.88 85 LEU A CA 1
ATOM 658 C C . LEU A 1 85 ? -7.093 -11.380 -6.765 1.00 56.88 85 LEU A C 1
ATOM 660 O O . LEU A 1 85 ? -6.796 -11.146 -5.600 1.00 56.88 85 LEU A O 1
ATOM 664 N N . ALA A 1 86 ? -6.390 -12.205 -7.542 1.00 53.66 86 ALA A N 1
ATOM 665 C CA . ALA A 1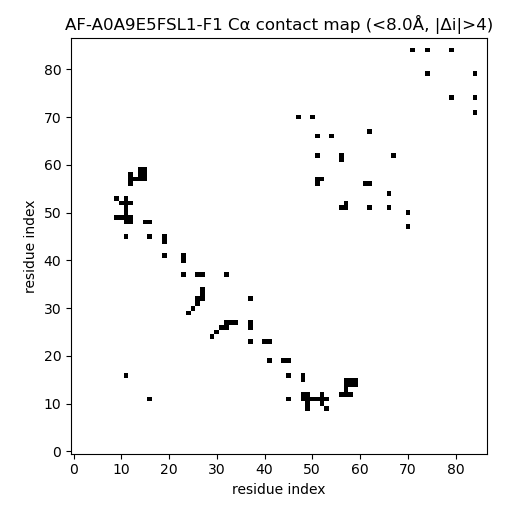 86 ? -5.253 -13.003 -7.082 1.00 53.66 86 ALA A CA 1
ATOM 666 C C . ALA A 1 86 ? -3.874 -12.378 -7.376 1.00 53.66 86 ALA A C 1
ATOM 668 O O . ALA A 1 86 ? -2.867 -13.064 -7.203 1.00 53.66 86 ALA A O 1
ATOM 669 N N . ARG A 1 87 ? -3.828 -11.145 -7.897 1.00 53.47 87 ARG A N 1
ATOM 670 C CA . ARG A 1 87 ? -2.577 -10.450 -8.241 1.00 53.47 87 ARG A CA 1
ATOM 671 C C . ARG A 1 87 ? -1.985 -9.718 -7.046 1.00 53.47 87 ARG A C 1
ATOM 673 O O . ARG A 1 87 ? -2.781 -9.176 -6.251 1.00 53.47 87 ARG A O 1
#

Foldseek 3Di:
DDPDDPPPDFFFAPQLVVVLVVVLCCCCPVVVDDPVVSVLSSVVSRVLSRQCVVVVHRHPVSDDPVSVVVVLVVCVVVVPDPVSVVD

Secondary structure (DSSP, 8-state):
--------S-PPPHHHHHHHHHHHHHHHHTS---HHHHHHHHHHHHHHHHHHHHTT--SGGG--HHHHHHHHHHHHTTT--HHHH--

Radius of gyration: 13.72 Å; Cα contacts (8 Å, |Δi|>4): 59; chains: 1; bounding box: 36×27×38 Å

Nearest PDB structures (foldseek):
  7udi-assembly1_A  TM=4.006E-01  e=1.699E+00  Deinococcus radiodurans
  2o4t-assembly1_A-2  TM=5.401E-01  e=5.043E+00  Halalkalibacterium halodurans